Protein AF-A0A7X8LKD5-F1 (afdb_monomer_lite)

Foldseek 3Di:
DDDDDDADLLLLLLLLLLLCLACPVNLCVLLPHPDLLLVLLLLQVLSVHHSVSSVLSVLLCNCVHPDPDNRPVPDDRDPSSVVSCVVPVVDDNVRSSLVNLPSRAPPSVVVVVVPPDPDCSPPSSCRSSVVSVLSVCVVCVVVDPVLPQWDKDACCPVPPPDGIDTDGNDDDDDDDDD

pLDDT: mean 82.0, std 16.29, range [32.5, 98.0]

Structure (mmCIF, N/CA/C/O backbone):
data_AF-A0A7X8LKD5-F1
#
_entry.id   AF-A0A7X8LKD5-F1
#
loop_
_atom_site.group_PDB
_atom_site.id
_atom_site.type_symbol
_atom_site.label_atom_id
_atom_site.label_alt_id
_atom_site.label_comp_id
_atom_site.label_asym_id
_atom_site.label_entity_id
_atom_site.label_seq_id
_atom_site.pdbx_PDB_ins_code
_atom_site.Cartn_x
_atom_site.Cartn_y
_atom_site.Cartn_z
_atom_site.occupancy
_atom_site.B_iso_or_equiv
_atom_site.auth_seq_id
_atom_site.auth_comp_id
_atom_site.auth_asym_id
_atom_site.auth_atom_id
_atom_site.pdbx_PDB_model_num
ATOM 1 N N . MET A 1 1 ? 27.440 -5.641 3.343 1.00 37.03 1 MET A N 1
ATOM 2 C CA . MET A 1 1 ? 26.365 -5.524 2.336 1.00 37.03 1 MET A CA 1
ATOM 3 C C . MET A 1 1 ? 25.812 -4.116 2.441 1.00 37.03 1 MET A C 1
ATOM 5 O O . MET A 1 1 ? 25.525 -3.670 3.541 1.00 37.03 1 MET A O 1
ATOM 9 N N . SER A 1 2 ? 25.881 -3.377 1.339 1.00 35.78 2 SER A N 1
ATOM 10 C CA . SER A 1 2 ? 25.796 -1.918 1.251 1.00 35.78 2 SER A CA 1
ATOM 11 C C . SER A 1 2 ? 24.374 -1.378 1.434 1.00 35.78 2 SER A C 1
ATOM 13 O O . SER A 1 2 ? 23.469 -1.817 0.738 1.00 35.78 2 SER A O 1
ATOM 15 N N . GLY A 1 3 ? 24.251 -0.406 2.346 1.00 38.44 3 GLY A N 1
ATOM 16 C CA . GLY A 1 3 ? 23.190 0.593 2.536 1.00 38.44 3 GLY A CA 1
ATOM 17 C C . GLY A 1 3 ? 21.842 0.373 1.855 1.00 38.44 3 GLY A C 1
ATOM 18 O O . GLY A 1 3 ? 21.642 0.828 0.731 1.00 38.44 3 GLY A O 1
ATOM 19 N N . PHE A 1 4 ? 20.878 -0.180 2.594 1.00 47.88 4 PHE A N 1
ATOM 20 C CA . PHE A 1 4 ? 19.477 0.122 2.318 1.00 47.88 4 PHE A CA 1
ATOM 21 C C . PHE A 1 4 ? 19.269 1.616 2.572 1.00 47.88 4 PHE A C 1
ATOM 23 O O . PHE A 1 4 ? 19.492 2.113 3.673 1.00 47.88 4 PHE A O 1
ATOM 30 N N . THR A 1 5 ? 18.923 2.347 1.518 1.00 56.44 5 THR A N 1
ATOM 31 C CA . THR A 1 5 ? 18.458 3.729 1.626 1.00 56.44 5 THR A CA 1
ATOM 32 C C . THR A 1 5 ? 17.151 3.690 2.413 1.00 56.44 5 THR A C 1
ATOM 34 O O . THR A 1 5 ? 16.252 2.940 2.032 1.00 56.44 5 THR A O 1
ATOM 37 N N . GLU A 1 6 ? 17.041 4.419 3.525 1.00 81.50 6 GLU A N 1
ATOM 38 C CA . GLU A 1 6 ? 15.759 4.498 4.229 1.00 81.50 6 GLU A CA 1
ATOM 39 C C . GLU A 1 6 ? 14.720 5.138 3.304 1.00 81.50 6 GLU A C 1
ATOM 41 O O . GLU A 1 6 ? 14.901 6.261 2.833 1.00 81.50 6 GLU A O 1
ATOM 46 N N . PHE A 1 7 ? 13.641 4.406 3.021 1.00 89.31 7 PHE A N 1
ATOM 47 C CA . PHE A 1 7 ? 12.510 4.924 2.260 1.00 89.31 7 PHE A CA 1
ATOM 48 C C . PHE A 1 7 ? 11.734 5.906 3.140 1.00 89.31 7 PHE A C 1
ATOM 50 O O . PHE A 1 7 ? 11.337 5.568 4.257 1.00 89.31 7 PHE A O 1
ATOM 57 N N . SER A 1 8 ? 11.446 7.098 2.622 1.00 92.94 8 SER A N 1
ATOM 58 C CA . SER A 1 8 ? 10.443 7.984 3.221 1.00 92.94 8 SER A CA 1
ATOM 59 C C . SER A 1 8 ? 9.044 7.364 3.140 1.00 92.94 8 SER A C 1
ATOM 61 O O . SER A 1 8 ? 8.783 6.500 2.303 1.00 92.94 8 SER A O 1
ATOM 63 N N . ASP A 1 9 ? 8.096 7.832 3.956 1.00 91.25 9 ASP A N 1
ATOM 64 C CA . ASP A 1 9 ? 6.728 7.281 3.958 1.00 91.25 9 ASP A CA 1
ATOM 65 C C . ASP A 1 9 ? 6.031 7.417 2.595 1.00 91.25 9 ASP A C 1
ATOM 67 O O . ASP A 1 9 ? 5.294 6.528 2.159 1.00 91.25 9 ASP A O 1
ATOM 71 N N . LEU A 1 10 ? 6.342 8.489 1.859 1.00 94.06 10 LEU A N 1
ATOM 72 C CA . LEU A 1 10 ? 5.893 8.655 0.480 1.00 94.06 10 LEU A CA 1
ATOM 73 C C . LEU A 1 10 ? 6.464 7.563 -0.432 1.00 94.06 10 LEU A C 1
ATOM 75 O O . LEU A 1 10 ? 5.727 6.983 -1.228 1.00 94.06 10 LEU A O 1
ATOM 79 N N . GLU A 1 11 ? 7.762 7.285 -0.337 1.00 96.44 11 GLU A N 1
ATOM 80 C CA . GLU A 1 11 ? 8.422 6.274 -1.165 1.00 96.44 11 GLU A CA 1
ATOM 81 C C . GLU A 1 11 ? 7.943 4.864 -0.815 1.00 96.44 11 GLU A C 1
ATOM 83 O O . GLU A 1 11 ? 7.730 4.073 -1.731 1.00 96.44 11 GLU A O 1
ATOM 88 N N . LYS A 1 12 ? 7.668 4.568 0.465 1.00 96.44 12 LYS A N 1
ATOM 89 C CA . LYS A 1 12 ? 7.032 3.308 0.891 1.00 96.44 12 LYS A CA 1
ATOM 90 C C . LYS A 1 12 ? 5.661 3.128 0.238 1.00 96.44 12 LYS A C 1
ATOM 92 O O . LYS A 1 12 ? 5.371 2.067 -0.319 1.00 96.44 12 LYS A O 1
ATOM 97 N N . ALA A 1 13 ? 4.826 4.171 0.239 1.00 97.00 13 ALA A N 1
ATOM 98 C CA . ALA A 1 13 ? 3.508 4.133 -0.398 1.00 97.00 13 ALA A CA 1
ATOM 99 C C . ALA A 1 13 ? 3.601 3.938 -1.922 1.00 97.00 13 ALA A C 1
ATOM 101 O O . ALA A 1 13 ? 2.830 3.171 -2.503 1.00 97.00 13 ALA A O 1
ATOM 102 N N . VAL A 1 14 ? 4.564 4.597 -2.574 1.00 98.00 14 VAL A N 1
ATOM 103 C CA . VAL A 1 14 ? 4.825 4.431 -4.011 1.00 98.00 14 VAL A CA 1
ATOM 104 C C . VAL A 1 14 ? 5.304 3.012 -4.313 1.00 98.00 14 VAL A C 1
ATOM 106 O O . VAL A 1 14 ? 4.740 2.370 -5.196 1.00 98.00 14 VAL A O 1
ATOM 109 N N . ALA A 1 15 ? 6.290 2.503 -3.570 1.00 98.00 15 ALA A N 1
ATOM 110 C CA . ALA A 1 15 ? 6.830 1.154 -3.729 1.00 98.00 15 ALA A CA 1
ATOM 111 C C . ALA A 1 15 ? 5.744 0.088 -3.531 1.00 98.00 15 ALA A C 1
ATOM 113 O O . ALA A 1 15 ? 5.643 -0.847 -4.319 1.00 98.00 15 ALA A O 1
ATOM 114 N N . THR A 1 16 ? 4.855 0.284 -2.557 1.00 97.75 16 THR A N 1
ATOM 115 C CA . THR A 1 16 ? 3.684 -0.579 -2.343 1.00 97.75 16 THR A CA 1
ATOM 116 C C . THR A 1 16 ? 2.734 -0.561 -3.548 1.00 97.75 16 THR A C 1
ATOM 118 O O . THR A 1 16 ? 2.223 -1.601 -3.962 1.00 97.75 16 THR A O 1
ATOM 121 N N . GLY A 1 17 ? 2.531 0.603 -4.175 1.00 97.44 17 GLY A N 1
ATOM 122 C CA . GLY A 1 17 ? 1.782 0.710 -5.430 1.00 97.44 17 GLY A CA 1
ATOM 123 C C . GLY A 1 17 ? 2.447 -0.026 -6.599 1.00 97.44 17 GLY A C 1
ATOM 124 O O . GLY A 1 17 ? 1.753 -0.707 -7.355 1.00 97.44 17 GLY A O 1
ATOM 125 N N . VAL A 1 18 ? 3.779 0.064 -6.724 1.00 97.88 18 VAL A N 1
ATOM 126 C CA . VAL A 1 18 ? 4.554 -0.702 -7.720 1.00 97.88 18 VAL A CA 1
ATOM 127 C C . VAL A 1 18 ? 4.372 -2.202 -7.487 1.00 97.88 18 VAL A C 1
ATOM 129 O O . VAL A 1 18 ? 4.038 -2.916 -8.427 1.00 97.88 18 VAL A O 1
ATOM 132 N N . TYR A 1 19 ? 4.521 -2.669 -6.245 1.00 97.88 19 TYR A N 1
ATOM 133 C CA . TYR A 1 19 ? 4.379 -4.076 -5.865 1.00 97.88 19 TYR A CA 1
ATOM 134 C C . TYR A 1 19 ? 3.020 -4.653 -6.286 1.00 97.88 19 TYR A C 1
ATOM 136 O O . TYR A 1 19 ? 2.956 -5.651 -7.006 1.00 97.88 19 TYR A O 1
ATOM 144 N N . LEU A 1 20 ? 1.925 -3.977 -5.915 1.00 96.75 20 LEU A N 1
ATOM 145 C CA . LEU A 1 20 ? 0.567 -4.411 -6.262 1.00 96.75 20 LEU A CA 1
ATOM 146 C C . LEU A 1 20 ? 0.281 -4.356 -7.766 1.00 96.75 20 LEU A C 1
ATOM 148 O O . LEU A 1 20 ? -0.585 -5.082 -8.250 1.00 96.75 20 LEU A O 1
ATOM 152 N N . SER A 1 21 ? 0.963 -3.485 -8.507 1.00 96.62 21 SER A N 1
ATOM 153 C CA . SER A 1 21 ? 0.805 -3.402 -9.957 1.00 96.62 21 SER A CA 1
ATOM 154 C C . SER A 1 21 ? 1.582 -4.507 -10.677 1.00 96.62 21 SER A C 1
ATOM 156 O O . SER A 1 21 ? 1.036 -5.165 -11.567 1.00 96.62 21 SER A O 1
ATOM 158 N N . LYS A 1 22 ? 2.824 -4.750 -10.239 1.00 96.56 22 LYS A N 1
ATOM 159 C CA . LYS A 1 22 ? 3.762 -5.720 -10.815 1.00 96.56 22 LYS A CA 1
ATOM 160 C C . LYS A 1 22 ? 3.345 -7.166 -10.572 1.00 96.56 22 LYS A C 1
ATOM 162 O O . LYS A 1 22 ? 3.407 -7.970 -11.497 1.00 96.56 22 LYS A O 1
ATOM 167 N N . PHE A 1 23 ? 2.930 -7.492 -9.348 1.00 95.69 23 PHE A N 1
ATOM 168 C CA . PHE A 1 23 ? 2.610 -8.869 -8.951 1.00 95.69 23 PHE A CA 1
ATOM 169 C C . PHE A 1 23 ? 1.112 -9.154 -8.873 1.00 95.69 23 PHE A C 1
ATOM 171 O O . PHE A 1 23 ? 0.713 -10.312 -8.780 1.00 95.69 23 PHE A O 1
ATOM 178 N N . ASP A 1 24 ? 0.276 -8.119 -8.954 1.00 94.62 24 ASP A N 1
ATOM 179 C CA . ASP A 1 24 ? -1.173 -8.242 -9.086 1.00 94.62 24 ASP A CA 1
ATOM 180 C C . ASP A 1 24 ? -1.780 -9.239 -8.077 1.00 94.62 24 ASP A C 1
ATOM 182 O O . ASP A 1 24 ? -1.633 -9.062 -6.867 1.00 94.62 24 ASP A O 1
ATOM 186 N N . LYS A 1 25 ? -2.459 -10.289 -8.558 1.00 93.31 25 LYS A N 1
ATOM 187 C CA . LYS A 1 25 ? -3.057 -11.331 -7.713 1.00 93.31 25 LYS A CA 1
ATOM 188 C C . LYS A 1 25 ? -2.031 -12.101 -6.887 1.00 93.31 25 LYS A C 1
ATOM 190 O O . LYS A 1 25 ? -2.303 -12.368 -5.729 1.00 93.31 25 LYS A O 1
ATOM 195 N N . GLN A 1 26 ? -0.848 -12.382 -7.433 1.00 94.31 26 GLN A N 1
ATOM 196 C CA . GLN A 1 26 ? 0.195 -13.098 -6.695 1.00 94.31 26 GLN A CA 1
ATOM 197 C C . GLN A 1 26 ? 0.603 -12.323 -5.434 1.00 94.31 26 GLN A C 1
ATOM 199 O O . GLN A 1 26 ? 0.732 -12.904 -4.363 1.00 94.31 26 GLN A O 1
ATOM 204 N N . GLY A 1 27 ? 0.745 -10.998 -5.549 1.00 92.50 27 GLY A N 1
ATOM 205 C CA . GLY A 1 27 ? 1.035 -10.140 -4.400 1.00 92.50 27 GLY A CA 1
ATOM 206 C C . GLY A 1 27 ? -0.138 -10.003 -3.425 1.00 92.50 27 GLY A C 1
ATOM 207 O O . GLY A 1 27 ? 0.084 -9.828 -2.234 1.00 92.50 27 GLY A O 1
ATOM 208 N N . LEU A 1 28 ? -1.389 -10.089 -3.889 1.00 90.62 28 LEU A N 1
ATOM 209 C CA . LEU A 1 28 ? -2.544 -10.140 -2.982 1.00 90.62 28 LEU A CA 1
ATOM 210 C C . LEU A 1 28 ? -2.558 -11.421 -2.153 1.00 90.62 28 LEU A C 1
ATOM 212 O O . LEU A 1 28 ? -2.737 -11.357 -0.936 1.00 90.62 28 LEU A O 1
ATOM 216 N N . ASP A 1 29 ? -2.391 -12.552 -2.833 1.00 88.88 29 ASP A N 1
ATOM 217 C CA . ASP A 1 29 ? -2.499 -13.881 -2.243 1.00 88.88 29 ASP A CA 1
ATOM 218 C C . ASP A 1 29 ? -1.400 -14.089 -1.190 1.00 88.88 29 ASP A C 1
ATOM 220 O O . ASP A 1 29 ? -1.676 -14.583 -0.100 1.00 88.88 29 ASP A O 1
ATOM 224 N N . GLU A 1 30 ? -0.187 -13.602 -1.464 1.00 87.88 30 GLU A N 1
ATOM 225 C CA . GLU A 1 30 ? 0.959 -13.638 -0.545 1.00 87.88 30 GLU A CA 1
ATOM 226 C C . GLU A 1 30 ? 0.714 -12.896 0.779 1.00 87.88 30 GLU A C 1
ATOM 228 O O . GLU A 1 30 ? 1.184 -13.322 1.833 1.00 87.88 30 GLU A O 1
ATOM 233 N N . PHE A 1 31 ? -0.050 -11.803 0.748 1.00 84.25 31 PHE A N 1
ATOM 234 C CA . PHE A 1 31 ? -0.444 -11.056 1.948 1.00 84.25 31 PHE A CA 1
ATOM 235 C C . PHE A 1 31 ? -1.778 -11.542 2.549 1.00 84.25 31 PHE A C 1
ATOM 237 O O . PHE A 1 31 ? -2.265 -10.974 3.528 1.00 84.25 31 PHE A O 1
ATOM 244 N N . GLY A 1 32 ? -2.402 -12.571 1.966 1.00 85.19 32 GLY A N 1
ATOM 245 C CA . GLY A 1 32 ? -3.681 -13.115 2.423 1.00 85.19 32 GLY A CA 1
ATOM 246 C C . GLY A 1 32 ? -4.882 -12.190 2.193 1.00 85.19 32 GLY A C 1
ATOM 247 O O . GLY A 1 32 ? -5.895 -12.308 2.886 1.00 85.19 32 GLY A O 1
ATOM 248 N N . PHE A 1 33 ? -4.797 -11.254 1.244 1.00 87.56 33 PHE A N 1
ATOM 249 C CA . PHE A 1 33 ? -5.884 -10.317 0.966 1.00 87.56 33 PHE A CA 1
ATOM 250 C C . PHE A 1 33 ? -6.955 -10.938 0.067 1.00 87.56 33 PHE A C 1
ATOM 252 O O . PHE A 1 33 ? -6.678 -11.436 -1.018 1.00 87.56 33 PHE A O 1
ATOM 259 N N . THR A 1 34 ? -8.223 -10.799 0.455 1.00 85.56 34 THR A N 1
ATOM 260 C CA . THR A 1 34 ? -9.368 -11.301 -0.333 1.00 85.56 34 THR A CA 1
ATOM 261 C C . THR A 1 34 ? -9.672 -10.459 -1.576 1.00 85.56 34 THR A C 1
ATOM 263 O O . THR A 1 34 ? -10.454 -10.858 -2.440 1.00 85.56 34 THR A O 1
ATOM 266 N N . GLY A 1 35 ? -9.069 -9.274 -1.680 1.00 90.50 35 GLY A N 1
ATOM 267 C CA . GLY A 1 35 ? -9.190 -8.409 -2.840 1.00 90.50 35 GLY A CA 1
ATOM 268 C C . GLY A 1 35 ? -8.506 -7.062 -2.650 1.00 90.50 35 GLY A C 1
ATOM 269 O O . GLY A 1 35 ? -8.136 -6.659 -1.549 1.00 90.50 35 GLY A O 1
ATOM 270 N N . PHE A 1 36 ? -8.383 -6.314 -3.744 1.00 93.12 36 PHE A N 1
ATOM 271 C CA . PHE A 1 36 ? -7.627 -5.061 -3.748 1.00 93.12 36 PHE A CA 1
ATOM 272 C C . PHE A 1 36 ? -8.205 -3.961 -2.860 1.00 93.12 36 PHE A C 1
ATOM 274 O O . PHE A 1 36 ? -7.438 -3.184 -2.312 1.00 93.12 36 PHE A O 1
ATOM 281 N N . GLY A 1 37 ? -9.528 -3.894 -2.682 1.00 91.75 37 GLY A N 1
ATOM 282 C CA . GLY A 1 37 ? -10.124 -2.937 -1.742 1.00 91.75 37 GLY A CA 1
ATOM 283 C C . GLY A 1 37 ? -9.643 -3.170 -0.306 1.00 91.75 37 GLY A C 1
ATOM 284 O O . GLY A 1 37 ? -9.261 -2.225 0.378 1.00 91.75 37 GLY A O 1
ATOM 285 N N . ASN A 1 38 ? -9.585 -4.439 0.111 1.00 89.44 38 ASN A N 1
ATOM 286 C CA . ASN A 1 38 ? -9.049 -4.832 1.410 1.00 89.44 38 ASN A CA 1
ATOM 287 C C . ASN A 1 38 ? -7.542 -4.535 1.507 1.00 89.44 38 ASN A C 1
ATOM 289 O O . ASN A 1 38 ? -7.123 -3.906 2.474 1.00 89.44 38 ASN A O 1
ATOM 293 N N . ALA A 1 39 ? -6.769 -4.863 0.467 1.00 92.38 39 ALA A N 1
ATOM 294 C CA . ALA A 1 39 ? -5.338 -4.563 0.415 1.00 92.38 39 ALA A CA 1
ATOM 295 C C . ALA A 1 39 ? -5.035 -3.059 0.527 1.00 92.38 39 ALA A C 1
ATOM 297 O O . ALA A 1 39 ? -4.163 -2.662 1.291 1.00 92.38 39 ALA A O 1
ATOM 298 N N . TYR A 1 40 ? -5.766 -2.199 -0.194 1.00 94.69 40 TYR A N 1
ATOM 299 C CA . TYR A 1 40 ? -5.555 -0.748 -0.130 1.00 94.69 40 TYR A CA 1
ATOM 300 C C . TYR A 1 40 ? -5.843 -0.183 1.252 1.00 94.69 40 TYR A C 1
ATOM 302 O O . TYR A 1 40 ? -5.116 0.698 1.703 1.00 94.69 40 TYR A O 1
ATOM 310 N N . ASN A 1 41 ? -6.900 -0.672 1.905 1.00 89.00 41 ASN A N 1
ATOM 311 C CA . ASN A 1 41 ? -7.227 -0.256 3.260 1.00 89.00 41 ASN A CA 1
ATOM 312 C C . ASN A 1 41 ? -6.098 -0.647 4.206 1.00 89.00 41 ASN A C 1
ATOM 314 O O . ASN A 1 41 ? -5.509 0.228 4.829 1.00 89.00 41 ASN A O 1
ATOM 318 N N . VAL A 1 42 ? -5.755 -1.936 4.245 1.00 87.19 42 VAL A N 1
ATOM 319 C CA . VAL A 1 42 ? -4.741 -2.459 5.164 1.00 87.19 42 VAL A CA 1
ATOM 320 C C . VAL A 1 42 ? -3.397 -1.766 4.959 1.00 87.19 42 VAL A C 1
ATOM 322 O O . VAL A 1 42 ? -2.889 -1.133 5.876 1.00 87.19 42 VAL A O 1
ATOM 325 N N . LEU A 1 43 ? -2.866 -1.798 3.737 1.00 90.88 43 LEU A N 1
ATOM 326 C CA . LEU A 1 43 ? -1.551 -1.236 3.434 1.00 90.88 43 LEU A CA 1
ATOM 327 C C . LEU A 1 43 ? -1.522 0.290 3.579 1.00 90.88 43 LEU A C 1
ATOM 329 O O . LEU A 1 43 ? -0.506 0.848 3.979 1.00 90.88 43 LEU A O 1
ATOM 333 N N . GLY A 1 44 ? -2.622 0.978 3.260 1.00 91.12 44 GLY A N 1
ATOM 334 C CA . GLY A 1 44 ? -2.727 2.424 3.439 1.00 91.12 44 GLY A CA 1
ATOM 335 C C . GLY A 1 44 ? -2.612 2.818 4.909 1.00 91.12 44 GLY A C 1
ATOM 336 O O . GLY A 1 44 ? -1.733 3.605 5.258 1.00 91.12 44 GLY A O 1
ATOM 337 N N . TYR A 1 45 ? -3.452 2.226 5.763 1.00 89.19 45 TYR A N 1
ATOM 338 C CA . TYR A 1 45 ? -3.449 2.513 7.198 1.00 89.19 45 TYR A CA 1
ATOM 339 C C . TYR A 1 45 ? -2.122 2.125 7.856 1.00 89.19 45 TYR A C 1
ATOM 341 O O . TYR A 1 45 ? -1.523 2.966 8.519 1.00 89.19 45 TYR A O 1
ATOM 349 N N . SER A 1 46 ? -1.566 0.947 7.541 1.00 86.25 46 SER A N 1
ATOM 350 C CA . SER A 1 46 ? -0.250 0.530 8.051 1.00 86.25 46 SER A CA 1
ATOM 351 C C . SER A 1 46 ? 0.881 1.513 7.726 1.00 86.25 46 SER A C 1
ATOM 353 O O . SER A 1 46 ? 1.822 1.644 8.504 1.00 86.25 46 SER A O 1
ATOM 355 N N . LEU A 1 47 ? 0.800 2.210 6.588 1.00 89.19 47 LEU A N 1
ATOM 356 C CA . LEU A 1 47 ? 1.782 3.216 6.166 1.00 89.19 47 LEU A CA 1
ATOM 357 C C . LEU A 1 47 ? 1.425 4.645 6.605 1.00 89.19 47 LEU A C 1
ATOM 359 O O . LEU A 1 47 ? 2.144 5.581 6.258 1.00 89.19 47 LEU A O 1
ATOM 363 N N . GLY A 1 48 ? 0.308 4.847 7.308 1.00 87.69 48 GLY A N 1
ATOM 364 C CA . GLY A 1 48 ? -0.176 6.173 7.694 1.00 87.69 48 GLY A CA 1
ATOM 365 C C . GLY A 1 48 ? -0.642 7.036 6.513 1.00 87.69 48 GLY A C 1
ATOM 366 O O . GLY A 1 48 ? -0.623 8.265 6.597 1.00 87.69 48 GLY A O 1
ATOM 367 N N . VAL A 1 49 ? -1.053 6.425 5.396 1.00 91.88 49 VAL A N 1
ATOM 368 C CA . VAL A 1 49 ? -1.546 7.128 4.200 1.00 91.88 49 VAL A CA 1
ATOM 369 C C . VAL A 1 49 ? -2.983 6.736 3.867 1.00 91.88 49 VAL A C 1
ATOM 371 O O . VAL A 1 49 ? -3.478 5.671 4.221 1.00 91.88 49 VAL A O 1
ATOM 374 N N . LEU A 1 50 ? -3.684 7.589 3.120 1.00 94.38 50 LEU A N 1
ATOM 375 C CA . LEU A 1 50 ? -5.032 7.249 2.666 1.00 94.38 50 LEU A CA 1
ATOM 376 C C . LEU A 1 50 ? -5.002 6.001 1.759 1.00 94.38 50 LEU A C 1
ATOM 378 O O . LEU A 1 50 ? -4.195 5.965 0.826 1.00 94.38 50 LEU A O 1
ATOM 382 N N . PRO A 1 51 ? -5.938 5.042 1.911 1.00 94.31 51 PRO A N 1
ATOM 383 C CA . PRO A 1 51 ? -6.055 3.878 1.020 1.00 94.31 51 PRO A CA 1
ATOM 384 C C . PRO A 1 51 ? -6.120 4.259 -0.463 1.00 94.31 51 PRO A C 1
ATOM 386 O O . PRO A 1 51 ? -5.540 3.614 -1.340 1.00 94.31 51 PRO A O 1
ATOM 389 N N . LYS A 1 52 ? -6.776 5.392 -0.745 1.00 97.00 52 LYS A N 1
ATOM 390 C CA . LYS A 1 52 ? -6.879 5.956 -2.090 1.00 97.00 52 LYS A CA 1
ATOM 391 C C . LYS A 1 52 ? -5.514 6.301 -2.694 1.00 97.00 52 LYS A C 1
ATOM 393 O O . LYS A 1 52 ? -5.358 6.205 -3.907 1.00 97.00 52 LYS A O 1
ATOM 398 N N . SER A 1 53 ? -4.523 6.665 -1.882 1.00 96.56 53 SER A N 1
ATOM 399 C CA . SER A 1 53 ? -3.157 6.922 -2.344 1.00 96.56 53 SER A CA 1
ATOM 400 C C . SER A 1 53 ? -2.503 5.653 -2.884 1.00 96.56 53 SER A C 1
ATOM 402 O O . SER A 1 53 ? -1.962 5.692 -3.985 1.00 96.56 53 SER A O 1
ATOM 404 N N . ILE A 1 54 ? -2.622 4.522 -2.177 1.00 97.62 54 ILE A N 1
ATOM 405 C CA . ILE A 1 54 ? -2.088 3.226 -2.633 1.00 97.62 54 ILE A CA 1
ATOM 406 C C . ILE A 1 54 ? -2.753 2.803 -3.943 1.00 97.62 54 ILE A C 1
ATOM 408 O O . ILE A 1 54 ? -2.066 2.451 -4.903 1.00 97.62 54 ILE A O 1
ATOM 412 N N . GLN A 1 55 ? -4.083 2.929 -4.024 1.00 97.25 55 GLN A N 1
ATOM 413 C CA . GLN A 1 55 ? -4.816 2.678 -5.265 1.00 97.25 55 GLN A CA 1
ATOM 414 C C . GLN A 1 55 ? -4.300 3.557 -6.413 1.00 97.25 55 GLN A C 1
ATOM 416 O O . GLN A 1 55 ? -4.047 3.055 -7.504 1.00 97.25 55 GLN A O 1
ATOM 421 N N . ASN A 1 56 ? -4.139 4.860 -6.177 1.00 96.62 56 ASN A N 1
ATOM 422 C CA . ASN A 1 56 ? -3.684 5.799 -7.200 1.00 96.62 56 ASN A CA 1
ATOM 423 C C . ASN A 1 56 ? -2.251 5.500 -7.664 1.00 96.62 56 ASN A C 1
ATOM 425 O O . ASN A 1 56 ? -1.951 5.687 -8.839 1.00 96.62 56 ASN A O 1
ATOM 429 N N . TYR A 1 57 ? -1.365 5.053 -6.767 1.00 97.12 57 TYR A N 1
ATOM 430 C CA . TYR A 1 57 ? -0.019 4.636 -7.158 1.00 97.12 57 TYR A CA 1
ATOM 431 C C . TYR A 1 57 ? -0.051 3.376 -8.001 1.00 97.12 57 TYR A C 1
ATOM 433 O O . TYR A 1 57 ? 0.577 3.351 -9.052 1.00 97.12 57 TYR A O 1
ATOM 441 N N . ARG A 1 58 ? -0.842 2.374 -7.619 1.00 95.94 58 ARG A N 1
ATOM 442 C CA . ARG A 1 58 ? -1.039 1.207 -8.476 1.00 95.94 58 ARG A CA 1
ATOM 443 C C . ARG A 1 58 ? -1.563 1.603 -9.863 1.00 95.94 58 ARG A C 1
ATOM 445 O O . ARG A 1 58 ? -0.988 1.184 -10.858 1.00 95.94 58 ARG A O 1
ATOM 452 N N . ASP A 1 59 ? -2.592 2.450 -9.938 1.00 95.06 59 ASP A N 1
ATOM 453 C CA . ASP A 1 59 ? -3.155 2.914 -11.217 1.00 95.06 59 ASP A CA 1
ATOM 454 C C . ASP A 1 59 ? -2.124 3.678 -12.076 1.00 95.06 59 ASP A C 1
ATOM 456 O O . ASP A 1 59 ? -2.192 3.632 -13.305 1.00 95.06 59 ASP A O 1
ATOM 460 N N . GLU A 1 60 ? -1.162 4.372 -11.458 1.00 95.00 60 GLU A N 1
ATOM 461 C CA . GLU A 1 60 ? -0.044 5.026 -12.154 1.00 95.00 60 GLU A CA 1
ATOM 462 C C . GLU A 1 60 ? 0.925 4.000 -12.782 1.00 95.00 60 GLU A C 1
ATOM 464 O O . GLU A 1 60 ? 1.468 4.268 -13.855 1.00 95.00 60 GLU A O 1
ATOM 469 N N . PHE A 1 61 ? 1.113 2.827 -12.167 1.00 95.81 61 PHE A N 1
ATOM 470 C CA . PHE A 1 61 ? 2.047 1.790 -12.630 1.00 95.81 61 PHE A CA 1
ATOM 471 C C . PHE A 1 61 ? 1.402 0.652 -13.434 1.00 95.81 61 PHE A C 1
ATOM 473 O O . PHE A 1 61 ? 2.110 -0.025 -14.172 1.00 95.81 61 PHE A O 1
ATOM 480 N N . ASP A 1 62 ? 0.079 0.475 -13.380 1.00 94.81 62 ASP A N 1
ATOM 481 C CA . ASP A 1 62 ? -0.646 -0.543 -14.163 1.00 94.81 62 ASP A CA 1
ATOM 482 C C . ASP A 1 62 ? -0.320 -0.512 -15.676 1.00 94.81 62 ASP A C 1
ATOM 484 O O . ASP A 1 62 ? -0.226 -1.584 -16.270 1.00 94.81 62 ASP A O 1
ATOM 488 N N . PRO A 1 63 ? -0.085 0.651 -16.329 1.00 93.19 63 PRO A N 1
ATOM 489 C CA . PRO A 1 63 ? 0.374 0.688 -17.721 1.00 93.19 63 PRO A CA 1
ATOM 490 C C . PRO A 1 63 ? 1.814 0.198 -17.955 1.00 93.19 63 PRO A C 1
ATOM 492 O O . PRO A 1 63 ? 2.177 -0.053 -19.102 1.00 93.19 63 PRO A O 1
ATOM 495 N N . VAL A 1 64 ? 2.650 0.146 -16.913 1.00 92.38 64 VAL A N 1
ATOM 496 C CA . VAL A 1 64 ? 4.079 -0.208 -16.991 1.00 92.38 64 VAL A CA 1
ATOM 497 C C . VAL A 1 64 ? 4.271 -1.724 -17.0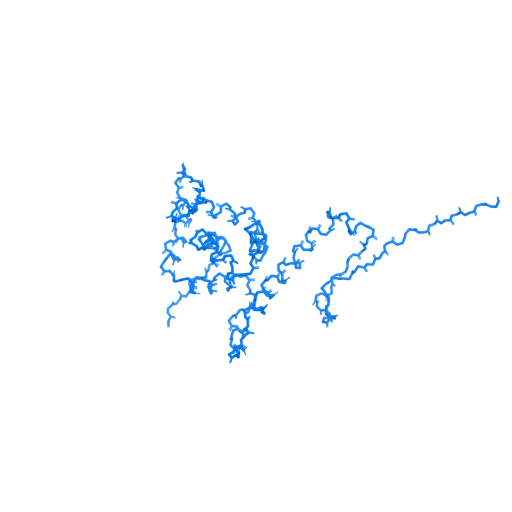38 1.00 92.38 64 VAL A C 1
ATOM 499 O O . VAL A 1 64 ? 5.157 -2.212 -17.735 1.00 92.38 64 VAL A O 1
ATOM 502 N N . PHE A 1 65 ? 3.430 -2.469 -16.323 1.00 91.25 65 PHE A N 1
ATOM 503 C CA . PHE A 1 65 ? 3.501 -3.926 -16.226 1.00 91.25 65 PHE A CA 1
ATOM 504 C C . PHE A 1 65 ? 2.462 -4.603 -17.135 1.00 91.25 65 PHE A C 1
ATOM 506 O O . PHE A 1 65 ? 1.469 -3.978 -17.517 1.00 91.25 65 PHE A O 1
ATOM 513 N N . PRO A 1 66 ? 2.640 -5.889 -17.496 1.00 84.69 66 PRO A N 1
ATOM 514 C CA . PRO A 1 66 ? 1.671 -6.631 -18.303 1.00 84.69 66 PRO A CA 1
ATOM 515 C C . PRO A 1 66 ? 0.426 -7.024 -17.479 1.00 84.69 66 PRO A C 1
ATOM 517 O O . PRO A 1 66 ? 0.122 -8.202 -17.307 1.00 84.69 66 PRO A O 1
ATOM 520 N N . ASN A 1 67 ? -0.308 -6.038 -16.959 1.00 78.81 67 ASN A N 1
ATOM 521 C CA . ASN A 1 67 ? -1.506 -6.242 -16.151 1.00 78.81 67 ASN A CA 1
ATOM 522 C C . ASN A 1 67 ? -2.780 -6.191 -17.037 1.00 78.81 67 ASN A C 1
ATOM 524 O O . ASN A 1 67 ? -2.862 -5.402 -17.992 1.00 78.81 67 ASN A O 1
ATOM 528 N N . PRO A 1 68 ? -3.811 -7.016 -16.753 1.00 81.00 68 PRO A N 1
ATOM 529 C CA . PRO A 1 68 ? -5.143 -6.845 -17.336 1.00 81.00 68 PRO A CA 1
ATOM 530 C C . PRO A 1 68 ? -5.712 -5.439 -17.116 1.00 81.00 68 PRO A C 1
ATOM 532 O O . PRO A 1 68 ? -6.358 -4.872 -18.007 1.00 81.00 68 PRO A O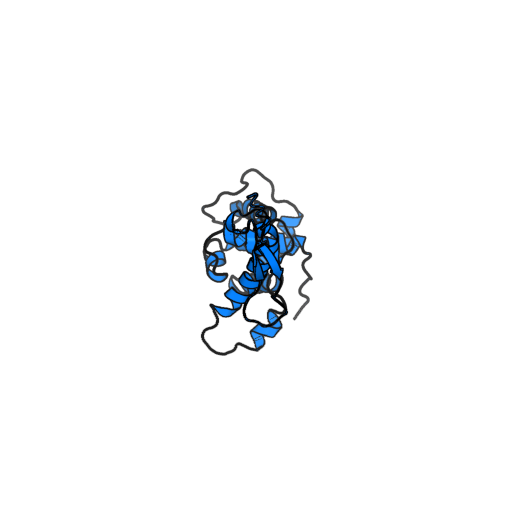 1
ATOM 535 N N . ARG A 1 69 ? -5.453 -4.861 -15.937 1.00 85.56 69 ARG A N 1
ATOM 536 C CA . ARG A 1 69 ? -5.807 -3.480 -15.624 1.00 85.56 69 ARG A CA 1
ATOM 537 C C . ARG A 1 69 ? -4.939 -2.524 -16.414 1.00 85.56 69 ARG A C 1
ATOM 539 O O . ARG A 1 69 ? -3.753 -2.730 -16.622 1.00 85.56 69 ARG A O 1
ATOM 546 N N . LYS A 1 70 ? -5.570 -1.444 -16.854 1.00 84.88 70 LYS A N 1
ATOM 547 C CA .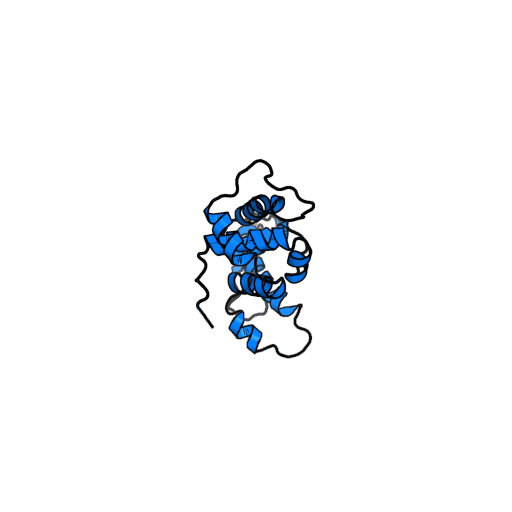 LYS A 1 70 ? -4.939 -0.473 -17.742 1.00 84.88 70 LYS A CA 1
ATOM 548 C C . LYS A 1 70 ? -4.464 0.785 -17.032 1.00 84.88 70 LYS A C 1
ATOM 550 O O . LYS A 1 70 ? -3.697 1.517 -17.641 1.00 84.88 70 LYS A O 1
ATOM 555 N N . GLY A 1 71 ? -4.917 1.041 -15.803 1.00 89.06 71 GLY A N 1
ATOM 556 C CA . GLY A 1 71 ? -4.549 2.232 -15.037 1.00 89.06 71 GLY A CA 1
ATOM 557 C C . GLY A 1 71 ? -4.663 3.540 -15.828 1.00 89.06 71 GLY A C 1
ATOM 558 O O . GLY A 1 71 ? -5.522 3.707 -16.703 1.00 89.06 71 GLY A O 1
ATOM 559 N N . TRP A 1 72 ? -3.766 4.478 -15.539 1.00 88.69 72 TRP A N 1
ATOM 560 C CA . TRP A 1 72 ? -3.682 5.775 -16.209 1.00 88.69 72 TRP A CA 1
ATOM 561 C C . TRP A 1 72 ? -2.813 5.731 -17.474 1.00 88.69 72 TRP A C 1
ATOM 563 O O . TRP A 1 72 ? -1.659 6.141 -17.476 1.00 88.69 72 TRP A O 1
ATOM 573 N N . ARG A 1 73 ? -3.403 5.301 -18.597 1.00 82.94 73 ARG A N 1
ATOM 574 C CA . ARG A 1 73 ? -2.701 5.146 -19.892 1.00 82.94 73 ARG A CA 1
ATOM 575 C C . ARG A 1 73 ? -2.224 6.437 -20.570 1.00 82.94 73 ARG A C 1
ATOM 577 O O . ARG A 1 73 ? -1.304 6.387 -21.373 1.00 82.94 73 ARG A O 1
ATOM 584 N N . ASN A 1 74 ? -2.847 7.578 -20.272 1.00 84.00 74 ASN A N 1
ATOM 585 C CA . ASN A 1 74 ? -2.598 8.847 -20.977 1.00 84.00 74 ASN A CA 1
ATOM 586 C C . ASN A 1 74 ? -1.799 9.851 -20.136 1.00 84.00 74 ASN A C 1
ATOM 588 O O . ASN A 1 74 ? -1.860 11.058 -20.371 1.00 84.00 74 ASN A O 1
ATOM 592 N N . ARG A 1 75 ? -1.083 9.371 -19.119 1.00 83.19 75 ARG A N 1
ATOM 593 C CA . ARG A 1 75 ? -0.312 10.214 -18.210 1.00 83.19 75 ARG A CA 1
ATOM 594 C C . ARG A 1 75 ? 1.154 9.810 -18.255 1.00 83.19 75 ARG A C 1
ATOM 596 O O . ARG A 1 75 ? 1.484 8.635 -18.169 1.00 83.19 75 ARG A O 1
ATOM 603 N N . LYS A 1 76 ? 2.043 10.800 -18.340 1.00 87.94 76 LYS A N 1
ATOM 604 C CA . LYS A 1 76 ? 3.475 10.568 -18.142 1.00 87.94 76 LYS A CA 1
ATOM 605 C C . LYS A 1 76 ? 3.734 10.226 -16.675 1.00 87.94 76 LYS A C 1
ATOM 607 O O . LYS A 1 76 ? 3.310 10.981 -15.798 1.00 87.94 76 LYS A O 1
ATOM 612 N N . LEU A 1 77 ? 4.476 9.144 -16.442 1.00 89.94 77 LEU A N 1
ATOM 613 C CA . LEU A 1 77 ? 4.902 8.735 -15.108 1.00 89.94 77 LEU A CA 1
ATOM 614 C C . LEU A 1 77 ? 5.621 9.890 -14.401 1.00 89.94 77 LEU A C 1
ATOM 616 O O . LEU A 1 77 ? 6.550 10.493 -14.953 1.00 89.94 77 LEU A O 1
ATOM 620 N N . ARG A 1 78 ? 5.189 10.210 -13.181 1.00 93.25 78 ARG A N 1
ATOM 621 C CA . ARG A 1 78 ? 5.815 11.271 -12.378 1.00 93.25 78 ARG A CA 1
ATOM 622 C C . ARG A 1 78 ? 7.277 10.950 -12.083 1.00 93.25 78 ARG A C 1
ATOM 624 O O . ARG A 1 78 ? 7.629 9.808 -11.802 1.00 93.25 78 ARG A O 1
ATOM 631 N N . THR A 1 79 ? 8.122 11.979 -12.052 1.00 93.62 79 THR A N 1
ATOM 632 C CA . THR A 1 79 ? 9.572 11.820 -11.864 1.00 93.62 79 THR A CA 1
ATOM 633 C C . THR A 1 79 ? 9.937 11.080 -10.575 1.00 93.62 79 THR A C 1
ATOM 635 O O . THR A 1 79 ? 10.809 10.221 -10.606 1.00 93.62 79 THR A O 1
ATOM 638 N N . TYR A 1 80 ? 9.271 11.370 -9.451 1.00 93.75 80 TYR A N 1
ATOM 639 C CA . TYR A 1 80 ? 9.543 10.671 -8.188 1.00 93.75 80 TYR A CA 1
ATOM 640 C C . TYR A 1 80 ? 9.048 9.216 -8.212 1.00 93.75 80 TYR A C 1
ATOM 642 O O . TYR A 1 80 ? 9.765 8.331 -7.761 1.00 93.75 80 TYR A O 1
ATOM 650 N N . CYS A 1 81 ? 7.883 8.951 -8.818 1.00 95.00 81 CYS A N 1
ATOM 651 C CA . CYS A 1 81 ? 7.377 7.591 -9.018 1.00 95.00 81 CYS A CA 1
ATOM 652 C C . CYS A 1 81 ? 8.350 6.753 -9.848 1.00 95.00 81 CYS A C 1
ATOM 654 O O . CYS A 1 81 ? 8.606 5.601 -9.516 1.00 95.00 81 CYS A O 1
ATOM 656 N N . LYS A 1 82 ? 8.927 7.353 -10.895 1.00 95.44 82 LYS A N 1
ATOM 657 C CA . LYS A 1 82 ? 9.935 6.696 -11.723 1.00 95.44 82 LYS A CA 1
ATOM 658 C C . LYS A 1 82 ? 11.192 6.337 -10.926 1.00 95.44 82 LYS A C 1
ATOM 660 O O . LYS A 1 82 ? 11.663 5.220 -11.050 1.00 95.44 82 LYS A O 1
ATOM 665 N N . LYS A 1 83 ? 11.698 7.239 -10.077 1.00 95.25 83 LYS A N 1
ATOM 666 C CA . LYS A 1 83 ? 12.868 6.943 -9.228 1.00 95.25 83 LYS A CA 1
ATOM 667 C C . LYS A 1 83 ? 12.628 5.733 -8.328 1.00 95.25 83 LYS A C 1
ATOM 669 O O . LYS A 1 83 ? 13.485 4.867 -8.246 1.00 95.25 83 LYS A O 1
ATOM 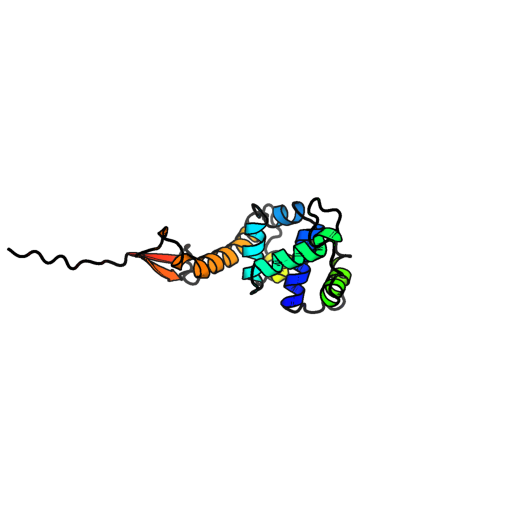674 N N . VAL A 1 84 ? 11.464 5.671 -7.680 1.00 97.12 84 VAL A N 1
ATOM 675 C CA . VAL A 1 84 ? 11.110 4.533 -6.820 1.00 97.12 84 VAL A CA 1
ATOM 676 C C . VAL A 1 84 ? 10.979 3.254 -7.642 1.00 97.12 84 VAL A C 1
ATOM 678 O O . VAL A 1 84 ? 11.516 2.231 -7.236 1.00 97.12 84 VAL A O 1
ATOM 681 N N . LEU A 1 85 ? 10.327 3.316 -8.808 1.00 96.88 85 LEU A N 1
ATOM 682 C CA . LEU A 1 85 ? 10.233 2.185 -9.732 1.00 96.88 85 LEU A CA 1
ATOM 683 C C . LEU A 1 85 ? 11.621 1.662 -10.120 1.00 96.88 85 LEU A C 1
ATOM 685 O O . LEU A 1 85 ? 11.873 0.478 -9.952 1.00 96.88 85 LEU A O 1
ATOM 689 N N . ASP A 1 86 ? 12.525 2.534 -10.569 1.00 96.06 86 ASP A N 1
ATOM 690 C CA . ASP A 1 86 ? 13.874 2.149 -11.001 1.00 96.06 86 ASP A CA 1
ATOM 691 C C . ASP A 1 86 ? 14.672 1.465 -9.864 1.00 96.06 86 ASP A C 1
ATOM 693 O O . ASP A 1 86 ? 15.508 0.602 -10.130 1.00 96.06 86 ASP A O 1
ATOM 697 N N . LEU A 1 87 ? 14.401 1.814 -8.597 1.00 95.88 87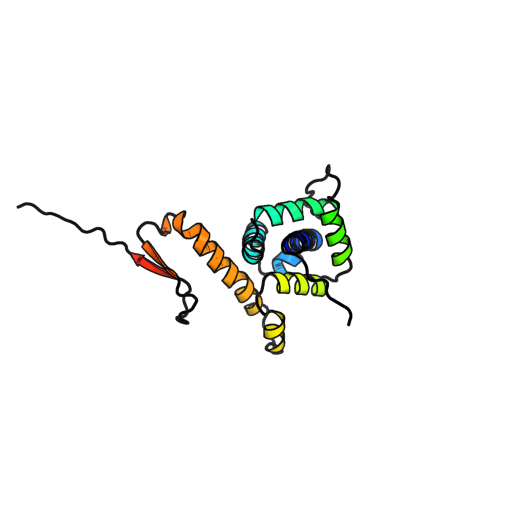 LEU A N 1
ATOM 698 C CA . LEU A 1 87 ? 15.031 1.195 -7.423 1.00 95.88 87 LEU A CA 1
ATOM 699 C C . LEU A 1 87 ? 14.489 -0.205 -7.111 1.00 95.88 87 LEU A C 1
ATOM 701 O O . LEU A 1 87 ? 15.259 -1.082 -6.723 1.00 95.88 87 LEU A O 1
ATOM 705 N N . VAL A 1 88 ? 13.176 -0.411 -7.232 1.00 96.50 88 VAL A N 1
ATOM 706 C CA . VAL A 1 88 ? 12.514 -1.650 -6.779 1.00 96.50 88 VAL A CA 1
ATOM 707 C C . VAL A 1 88 ? 12.221 -2.636 -7.909 1.00 96.50 88 VAL A C 1
ATOM 709 O O . VAL A 1 88 ? 11.999 -3.814 -7.648 1.00 96.50 88 VAL A O 1
ATOM 712 N N . ASP A 1 89 ? 12.230 -2.201 -9.170 1.00 95.94 89 ASP A N 1
ATOM 713 C CA . ASP A 1 89 ? 11.952 -3.068 -10.317 1.00 95.94 89 ASP A CA 1
ATOM 714 C C . ASP A 1 89 ? 12.946 -4.236 -10.484 1.00 95.94 89 ASP A C 1
ATOM 716 O O . ASP A 1 89 ? 12.513 -5.333 -10.837 1.00 95.94 89 ASP A O 1
ATOM 720 N N . PRO A 1 90 ? 14.246 -4.101 -10.163 1.00 96.44 90 PRO A N 1
ATOM 721 C CA . PRO A 1 90 ? 15.161 -5.241 -10.213 1.00 96.44 90 PRO A CA 1
ATOM 722 C C . PRO A 1 90 ? 14.886 -6.319 -9.154 1.00 96.44 90 PRO A C 1
ATOM 724 O O . PRO A 1 90 ? 15.438 -7.414 -9.253 1.00 96.44 90 PRO A O 1
ATOM 727 N N . LEU A 1 91 ? 14.081 -6.023 -8.125 1.00 95.56 91 LEU A N 1
ATOM 728 C CA . LEU A 1 91 ? 13.832 -6.957 -7.031 1.00 95.56 91 LEU A CA 1
ATOM 729 C C . LEU A 1 91 ? 13.004 -8.157 -7.502 1.00 95.56 91 LEU A C 1
ATOM 731 O O . LEU A 1 91 ? 12.028 -8.025 -8.251 1.00 95.56 91 LEU A O 1
ATOM 735 N N . SER A 1 92 ? 13.395 -9.334 -7.010 1.00 95.75 92 SER A N 1
ATOM 736 C CA . SER A 1 92 ? 12.622 -10.563 -7.156 1.00 95.75 92 SER A CA 1
ATOM 737 C C . SER A 1 92 ? 11.278 -10.448 -6.428 1.00 95.75 92 SER A C 1
ATOM 739 O O . SER A 1 92 ? 11.083 -9.562 -5.590 1.00 95.75 92 SER A O 1
ATOM 741 N N . PHE A 1 93 ? 10.344 -11.355 -6.727 1.00 94.81 93 PHE A N 1
ATOM 742 C CA . PHE A 1 93 ? 9.075 -11.420 -6.001 1.00 94.81 93 PHE A CA 1
ATOM 743 C C . PHE A 1 93 ? 9.295 -11.532 -4.486 1.00 94.81 93 PHE A C 1
ATOM 745 O O . PHE A 1 93 ? 8.711 -10.758 -3.729 1.00 94.81 93 PHE A O 1
ATOM 752 N N . ASP A 1 94 ? 10.188 -12.423 -4.054 1.00 93.81 94 ASP A N 1
ATOM 753 C CA . ASP A 1 94 ? 10.451 -12.676 -2.636 1.00 93.81 94 ASP A CA 1
ATOM 754 C C . ASP A 1 94 ? 11.119 -11.478 -1.953 1.00 93.81 94 ASP A C 1
ATOM 756 O O . ASP A 1 94 ? 10.719 -11.082 -0.857 1.00 93.81 94 ASP A O 1
ATOM 760 N N . ASP A 1 95 ? 12.114 -10.861 -2.599 1.00 94.88 95 ASP A N 1
ATOM 761 C CA . ASP A 1 95 ? 12.829 -9.720 -2.018 1.00 94.88 95 ASP A CA 1
ATOM 762 C C . ASP A 1 95 ? 11.944 -8.478 -1.943 1.00 94.88 95 ASP A C 1
ATOM 764 O O . ASP A 1 95 ? 11.976 -7.755 -0.946 1.00 94.88 95 ASP A O 1
ATOM 768 N N . PHE A 1 96 ? 11.112 -8.244 -2.960 1.00 96.44 96 PHE A N 1
ATOM 769 C CA . PHE A 1 96 ? 10.182 -7.122 -2.940 1.00 96.44 96 PHE A CA 1
ATOM 770 C C . PHE A 1 96 ? 9.035 -7.371 -1.948 1.00 96.44 96 PHE A C 1
ATOM 772 O O . PHE A 1 96 ? 8.651 -6.467 -1.211 1.00 96.44 96 PHE A O 1
ATOM 779 N N . THR A 1 97 ? 8.535 -8.605 -1.847 1.00 93.75 97 THR A N 1
ATOM 780 C CA . THR A 1 97 ? 7.552 -8.981 -0.818 1.00 93.75 97 THR A CA 1
ATOM 781 C C . THR A 1 97 ? 8.111 -8.719 0.574 1.00 93.75 97 THR A C 1
ATOM 783 O O . THR A 1 97 ? 7.453 -8.071 1.388 1.00 93.75 97 THR A O 1
ATOM 786 N N . ARG A 1 98 ? 9.347 -9.164 0.838 1.00 90.56 98 ARG A N 1
ATOM 787 C CA . ARG A 1 98 ? 10.037 -8.919 2.109 1.00 90.56 98 ARG A CA 1
ATOM 788 C C . ARG A 1 98 ? 10.150 -7.424 2.392 1.00 90.56 98 ARG A C 1
ATOM 790 O O . ARG A 1 98 ? 9.793 -6.992 3.479 1.00 90.56 98 ARG A O 1
ATOM 797 N N . LEU A 1 99 ? 10.575 -6.640 1.402 1.00 92.88 99 LEU A N 1
ATOM 798 C CA . LEU A 1 99 ? 10.691 -5.189 1.521 1.00 92.88 99 LEU A CA 1
ATOM 799 C C . LEU A 1 99 ? 9.347 -4.515 1.845 1.00 92.88 99 LEU A C 1
ATOM 801 O O . LEU A 1 99 ? 9.287 -3.646 2.702 1.00 92.88 99 LEU A O 1
ATOM 805 N N . VAL A 1 100 ? 8.249 -4.906 1.195 1.00 93.94 100 VAL A N 1
ATOM 806 C CA . VAL A 1 100 ? 6.933 -4.323 1.507 1.00 93.94 100 VAL A CA 1
ATOM 807 C C . VAL A 1 100 ? 6.466 -4.745 2.902 1.00 93.94 100 VAL A C 1
ATOM 809 O O . VAL A 1 100 ? 5.911 -3.920 3.626 1.00 93.94 100 VAL A O 1
ATOM 812 N N . LYS A 1 101 ? 6.735 -5.990 3.321 1.00 90.19 101 LYS A N 1
ATOM 813 C CA . LYS A 1 101 ? 6.429 -6.468 4.679 1.00 90.19 101 LYS A CA 1
ATOM 814 C C . LYS A 1 101 ? 7.169 -5.654 5.750 1.00 90.19 101 LYS A C 1
ATOM 816 O O . LYS A 1 101 ? 6.529 -5.272 6.727 1.00 90.19 101 LYS A O 1
ATOM 821 N N . THR A 1 102 ? 8.438 -5.281 5.543 1.00 89.06 102 THR A N 1
ATOM 822 C CA . THR A 1 102 ? 9.168 -4.417 6.499 1.00 89.06 102 THR A CA 1
ATOM 823 C C . THR A 1 102 ? 8.592 -3.004 6.606 1.00 89.06 102 THR A C 1
ATOM 825 O O . THR A 1 102 ? 8.826 -2.325 7.603 1.00 89.06 102 THR A O 1
ATOM 828 N N . PHE A 1 103 ? 7.815 -2.539 5.621 1.00 90.06 103 PHE A N 1
ATOM 829 C CA . PHE A 1 103 ? 7.150 -1.239 5.711 1.00 90.06 103 PHE A CA 1
ATOM 830 C C . PHE A 1 103 ? 5.896 -1.262 6.590 1.00 90.06 103 PHE A C 1
ATOM 832 O O . PHE A 1 103 ? 5.563 -0.237 7.183 1.00 90.06 103 PHE A O 1
ATOM 839 N N . VAL A 1 104 ? 5.181 -2.392 6.628 1.00 84.88 104 VAL A N 1
ATOM 840 C CA . VAL A 1 104 ? 3.824 -2.483 7.202 1.00 84.88 104 VAL A CA 1
ATOM 841 C C . VAL A 1 104 ? 3.738 -3.332 8.469 1.00 84.88 104 VAL A C 1
ATOM 843 O O . VAL A 1 104 ? 2.775 -3.191 9.221 1.00 84.88 104 VAL A O 1
ATOM 846 N N . ILE A 1 105 ? 4.730 -4.186 8.725 1.00 80.81 105 ILE A N 1
ATOM 847 C CA . ILE A 1 105 ? 4.816 -5.036 9.916 1.00 80.81 105 ILE A CA 1
ATOM 848 C C . ILE A 1 105 ? 5.904 -4.471 10.828 1.00 80.81 105 ILE A C 1
ATOM 850 O O . ILE A 1 105 ? 7.067 -4.363 10.434 1.00 80.81 105 ILE A O 1
ATOM 854 N N . LYS A 1 106 ? 5.529 -4.098 12.054 1.00 71.81 106 LYS A N 1
ATOM 855 C CA . LYS A 1 106 ? 6.498 -3.653 13.064 1.00 71.81 106 LYS A CA 1
ATOM 856 C C . LYS A 1 106 ? 7.398 -4.820 13.459 1.00 71.81 106 LYS A C 1
ATOM 858 O O . LYS A 1 106 ? 6.904 -5.921 13.638 1.00 71.81 106 LYS A O 1
ATOM 863 N N . ASP A 1 107 ? 8.696 -4.555 13.586 1.00 65.69 107 ASP A N 1
ATOM 864 C CA . ASP A 1 107 ? 9.707 -5.524 14.034 1.00 65.69 107 ASP A CA 1
ATOM 865 C C . ASP A 1 107 ? 9.804 -6.813 13.185 1.00 65.69 107 ASP A C 1
ATOM 867 O O . ASP A 1 107 ? 10.306 -7.834 13.653 1.00 65.69 107 ASP A O 1
ATOM 871 N N . TYR A 1 108 ? 9.410 -6.745 11.904 1.00 68.69 108 TYR A N 1
ATOM 872 C CA . TYR A 1 108 ? 9.388 -7.883 10.971 1.00 68.69 108 TYR A CA 1
ATOM 873 C C . TYR A 1 108 ? 10.677 -8.726 10.971 1.00 68.69 108 TYR A C 1
ATOM 875 O O . TYR A 1 108 ? 10.624 -9.955 11.031 1.00 68.69 108 TYR A O 1
ATOM 883 N N . ASP A 1 109 ? 11.847 -8.078 10.946 1.00 61.84 109 ASP A N 1
ATOM 884 C CA . ASP A 1 109 ? 13.138 -8.777 10.922 1.00 61.84 109 ASP A CA 1
ATOM 885 C C . ASP A 1 109 ? 13.439 -9.515 12.242 1.00 61.84 109 ASP A C 1
ATOM 887 O O . ASP A 1 109 ? 14.083 -10.567 12.235 1.00 61.84 109 ASP A O 1
ATOM 891 N N . ALA A 1 110 ? 12.964 -8.993 13.380 1.00 58.03 110 ALA A N 1
ATOM 892 C CA . ALA A 1 110 ? 13.143 -9.622 14.689 1.00 58.03 110 ALA A CA 1
ATOM 893 C C . ALA A 1 110 ? 12.249 -10.863 14.846 1.00 58.03 110 ALA A C 1
ATOM 895 O O . ALA A 1 110 ? 12.667 -11.864 15.432 1.00 58.03 110 ALA A O 1
ATOM 896 N N . GLU A 1 111 ? 11.046 -10.824 14.276 1.00 53.66 111 GLU A N 1
ATOM 897 C CA . GLU A 1 111 ? 10.084 -11.926 14.317 1.00 53.66 111 GLU A CA 1
ATOM 898 C C . GLU A 1 111 ? 10.449 -13.054 13.342 1.00 53.66 111 GLU A C 1
ATOM 900 O O . GLU A 1 111 ? 10.341 -14.231 13.692 1.00 53.66 111 GLU A O 1
ATOM 905 N N . GLN A 1 112 ? 10.998 -12.732 12.163 1.00 55.72 112 GLN A N 1
ATOM 906 C CA . GLN A 1 112 ? 11.436 -13.747 11.196 1.00 55.72 112 GLN A CA 1
ATOM 907 C C . GLN A 1 112 ? 12.536 -14.667 11.765 1.00 55.72 112 GLN A C 1
ATOM 909 O O . GLN A 1 112 ? 12.619 -15.847 11.415 1.00 55.72 112 GLN A O 1
ATOM 914 N N . TYR A 1 113 ? 13.383 -14.153 12.666 1.00 48.84 113 TYR A N 1
ATOM 915 C CA . TYR A 1 113 ? 14.470 -14.923 13.281 1.00 48.84 113 TYR A CA 1
ATOM 916 C C . TYR A 1 113 ? 13.972 -15.965 14.305 1.00 48.84 113 TYR A C 1
ATOM 918 O O . TYR A 1 113 ? 14.683 -16.928 14.598 1.00 48.84 113 TYR A O 1
ATOM 926 N N . SER A 1 114 ? 12.743 -15.809 14.810 1.00 50.53 114 SER A N 1
ATOM 927 C CA . SER A 1 114 ? 12.082 -16.728 15.750 1.00 50.53 114 SER A CA 1
ATOM 928 C C . SER A 1 114 ? 11.442 -17.946 15.053 1.00 50.53 114 SER A C 1
ATOM 930 O O . SER A 1 114 ? 11.280 -19.001 15.665 1.00 50.53 114 SER A O 1
ATOM 932 N N . GLU A 1 115 ? 11.124 -17.855 13.757 1.00 43.62 115 GLU A N 1
ATOM 933 C CA . GLU A 1 115 ? 10.193 -18.771 13.074 1.00 43.62 115 GLU A CA 1
ATOM 934 C C . GLU A 1 115 ? 10.826 -19.747 12.063 1.00 43.62 115 GLU A C 1
ATOM 936 O O . GLU A 1 115 ? 10.225 -20.101 11.050 1.00 43.62 115 GLU A O 1
ATOM 941 N N . LYS A 1 116 ? 12.021 -20.285 12.328 1.00 43.41 116 LYS A N 1
ATOM 942 C CA . LYS A 1 116 ? 12.520 -21.451 11.561 1.00 43.41 116 LYS A CA 1
ATOM 943 C C . LYS A 1 116 ? 11.883 -22.779 12.020 1.00 43.41 116 LYS A C 1
ATOM 945 O O . LYS A 1 116 ? 12.591 -23.758 12.245 1.00 43.41 116 LYS A O 1
ATOM 950 N N . ALA A 1 117 ? 10.556 -22.829 12.138 1.00 32.50 117 ALA A N 1
ATOM 951 C CA . ALA A 1 117 ? 9.778 -24.060 12.310 1.00 32.50 117 ALA A CA 1
ATOM 952 C C . ALA A 1 117 ? 8.599 -24.073 11.314 1.00 32.50 117 ALA A C 1
ATOM 954 O O . ALA A 1 117 ? 8.039 -23.018 11.028 1.00 32.50 117 ALA A O 1
ATOM 955 N N . PRO A 1 118 ? 8.244 -25.231 10.725 1.00 45.62 118 PRO A N 1
ATOM 956 C CA . PRO A 1 118 ? 7.435 -25.265 9.510 1.00 45.62 118 PRO A CA 1
ATOM 957 C C . PRO A 1 118 ? 5.935 -25.057 9.797 1.00 45.62 118 PRO A C 1
ATOM 959 O O . PRO A 1 118 ? 5.410 -25.637 10.746 1.00 45.62 118 PRO A O 1
ATOM 962 N N . ASN A 1 119 ? 5.273 -24.310 8.896 1.00 48.94 119 ASN A N 1
ATOM 963 C CA . ASN A 1 119 ? 3.867 -23.842 8.844 1.00 48.94 119 ASN A CA 1
ATOM 964 C C . ASN A 1 119 ? 3.567 -22.486 9.510 1.00 48.94 119 ASN A C 1
ATOM 966 O O . ASN A 1 119 ? 2.903 -22.427 10.543 1.00 48.94 119 ASN A O 1
ATOM 970 N N . THR A 1 120 ? 3.971 -21.386 8.865 1.00 45.91 120 THR A N 1
ATOM 971 C CA . THR A 1 120 ? 3.798 -20.014 9.388 1.00 45.91 120 THR A CA 1
ATOM 972 C C . THR A 1 120 ? 3.065 -19.036 8.459 1.00 45.91 120 THR A C 1
ATOM 974 O O . THR A 1 120 ? 2.802 -17.906 8.870 1.00 45.91 120 THR A O 1
ATOM 977 N N . ASP A 1 121 ? 2.579 -19.463 7.286 1.00 54.16 121 ASP A N 1
ATOM 978 C CA . ASP A 1 121 ? 1.877 -18.575 6.331 1.00 54.16 121 ASP A CA 1
ATOM 979 C C . ASP A 1 121 ? 0.585 -17.942 6.891 1.00 54.16 121 ASP A C 1
ATOM 981 O O . ASP A 1 121 ? 0.067 -16.963 6.358 1.00 54.16 121 ASP A O 1
ATOM 985 N N . THR A 1 122 ? 0.054 -18.448 8.010 1.00 55.28 122 THR A N 1
ATOM 986 C CA . THR A 1 122 ? -1.115 -17.855 8.682 1.00 55.28 122 THR A CA 1
ATOM 987 C C . THR A 1 122 ? -0.774 -16.864 9.792 1.00 55.28 122 THR A C 1
ATOM 989 O O . THR A 1 122 ? -1.640 -16.069 10.148 1.00 55.28 122 THR A O 1
ATOM 992 N N . TRP A 1 123 ? 0.431 -16.885 10.365 1.00 49.25 123 TRP A N 1
ATOM 993 C CA . TRP A 1 123 ? 0.758 -16.045 11.523 1.00 49.25 123 TRP A CA 1
ATOM 994 C C . TRP A 1 123 ? 1.237 -14.654 11.110 1.00 49.25 123 TRP A C 1
ATOM 996 O O . TRP A 1 123 ? 0.623 -13.668 11.511 1.00 49.25 123 TRP A O 1
ATOM 1006 N N . ALA A 1 124 ? 2.236 -14.563 10.227 1.00 52.47 124 ALA A N 1
ATOM 1007 C CA . ALA A 1 124 ? 2.717 -13.277 9.712 1.00 52.47 124 ALA A CA 1
ATOM 1008 C C . ALA A 1 124 ? 1.590 -12.475 9.030 1.00 52.47 124 ALA A C 1
ATOM 1010 O O . ALA A 1 124 ? 1.456 -11.267 9.230 1.00 52.47 124 ALA A O 1
ATOM 1011 N N . ASN A 1 125 ? 0.708 -13.171 8.304 1.00 54.06 125 ASN A N 1
ATOM 1012 C CA . ASN A 1 125 ? -0.484 -12.577 7.701 1.00 54.06 125 ASN A CA 1
ATOM 1013 C C . ASN A 1 125 ? -1.484 -12.074 8.754 1.00 54.06 125 ASN A C 1
ATOM 1015 O O . ASN A 1 125 ? -2.039 -10.989 8.584 1.00 54.06 125 ASN A O 1
ATOM 1019 N N . ARG A 1 126 ? -1.684 -12.792 9.871 1.00 57.34 126 ARG A N 1
ATOM 1020 C CA . ARG A 1 126 ? -2.506 -12.318 11.003 1.00 57.34 126 ARG A CA 1
ATOM 1021 C C . ARG A 1 126 ? -1.890 -11.122 11.716 1.00 57.34 126 ARG A C 1
ATOM 1023 O O . ARG A 1 126 ? -2.641 -10.271 12.171 1.00 57.34 126 ARG A O 1
ATOM 1030 N N . LEU A 1 127 ? -0.566 -11.032 11.801 1.00 57.62 127 LEU A N 1
ATOM 1031 C CA . LEU A 1 127 ? 0.100 -9.906 12.453 1.00 57.62 127 LEU A CA 1
ATOM 1032 C C . LEU A 1 127 ? -0.023 -8.621 11.624 1.00 57.62 127 LEU A C 1
ATOM 1034 O O . LEU A 1 127 ? -0.449 -7.586 12.136 1.00 57.62 127 LEU A O 1
ATOM 1038 N N . ALA A 1 128 ? 0.266 -8.715 10.321 1.00 58.66 128 ALA A N 1
ATOM 1039 C CA . ALA A 1 128 ? 0.138 -7.603 9.381 1.00 58.66 128 ALA A CA 1
ATOM 1040 C C . ALA A 1 128 ? -1.312 -7.103 9.268 1.00 58.66 128 ALA A C 1
ATOM 1042 O O . ALA A 1 128 ? -1.579 -5.902 9.333 1.00 58.66 128 ALA A O 1
ATOM 1043 N N . THR A 1 129 ? -2.265 -8.030 9.122 1.00 65.31 129 THR A N 1
ATOM 1044 C CA . THR A 1 129 ? -3.690 -7.688 9.008 1.00 65.31 129 THR A CA 1
ATOM 1045 C C . THR A 1 129 ? -4.327 -7.337 10.345 1.00 65.31 129 THR A C 1
ATOM 1047 O O . THR A 1 129 ? -5.251 -6.534 10.350 1.00 65.31 129 THR A O 1
ATOM 1050 N N . GLY A 1 130 ? -3.835 -7.867 11.467 1.00 72.19 130 GLY A N 1
ATOM 1051 C CA . GLY A 1 130 ? -4.339 -7.589 12.812 1.00 72.19 130 GLY A CA 1
ATOM 1052 C C . GLY A 1 130 ? -4.194 -6.119 13.184 1.00 72.19 130 GLY A C 1
ATOM 1053 O O . GLY A 1 130 ? -5.192 -5.456 13.452 1.00 72.19 130 GLY A O 1
ATOM 1054 N N . GLY A 1 131 ? -2.981 -5.565 13.079 1.00 73.44 131 GLY A N 1
ATOM 1055 C CA . GLY A 1 131 ? -2.748 -4.149 13.392 1.00 73.44 131 GLY A CA 1
ATOM 1056 C C . GLY A 1 131 ? -3.552 -3.197 12.497 1.00 73.44 131 GLY A C 1
ATOM 1057 O O . GLY A 1 131 ? -4.143 -2.227 12.974 1.00 73.44 131 GLY A O 1
ATOM 1058 N N . ALA A 1 132 ? -3.648 -3.506 11.203 1.00 70.81 132 ALA A N 1
ATOM 1059 C CA . ALA A 1 132 ? -4.458 -2.716 10.283 1.00 70.81 132 ALA A CA 1
ATOM 1060 C C . ALA A 1 132 ? -5.969 -2.886 10.509 1.00 70.81 132 ALA A C 1
ATOM 1062 O O . ALA A 1 132 ? -6.724 -1.930 10.340 1.00 70.81 132 ALA A O 1
ATOM 1063 N N . ALA A 1 133 ? -6.427 -4.077 10.902 1.00 76.88 133 ALA A N 1
ATOM 1064 C CA . ALA A 1 133 ? -7.817 -4.320 11.274 1.00 76.88 133 ALA A CA 1
ATOM 1065 C C . ALA A 1 133 ? -8.191 -3.536 12.538 1.00 76.88 133 ALA A C 1
ATOM 1067 O O . ALA A 1 133 ? -9.267 -2.938 12.579 1.00 76.88 133 ALA A O 1
ATOM 1068 N N . GLU A 1 134 ? -7.298 -3.464 13.529 1.00 82.12 134 GLU A N 1
ATOM 1069 C CA . GLU A 1 134 ? -7.488 -2.624 14.712 1.00 82.12 134 GLU A CA 1
ATOM 1070 C C . GLU A 1 134 ? -7.603 -1.141 14.350 1.00 82.12 134 GLU A C 1
ATOM 1072 O O . GLU A 1 134 ? -8.510 -0.451 14.817 1.00 82.12 134 GLU A O 1
ATOM 1077 N N . GLU A 1 135 ? -6.689 -0.626 13.523 1.00 81.75 135 GLU A N 1
ATOM 1078 C CA . GLU A 1 135 ? -6.711 0.774 13.100 1.00 81.75 135 GLU A CA 1
ATOM 1079 C C . GLU A 1 135 ? -7.957 1.095 12.270 1.00 81.75 135 GLU A C 1
ATOM 1081 O O . GLU A 1 135 ? -8.645 2.084 12.540 1.00 81.75 135 GLU A O 1
ATOM 1086 N N . TYR A 1 136 ? -8.315 0.217 11.331 1.00 83.19 136 TYR A N 1
ATOM 1087 C CA . TYR A 1 136 ? -9.552 0.328 10.568 1.00 83.19 136 TYR A CA 1
ATOM 1088 C C . TYR A 1 136 ? -10.771 0.383 11.489 1.00 83.19 136 TYR A C 1
ATOM 1090 O O . TYR A 1 136 ? -11.621 1.264 11.342 1.00 83.19 136 TYR A O 1
ATOM 1098 N N . PHE A 1 137 ? -10.841 -0.526 12.466 1.00 88.25 137 PHE A N 1
ATOM 1099 C CA . PHE A 1 137 ? -11.919 -0.549 13.441 1.00 88.25 137 PHE A CA 1
ATOM 1100 C C . PHE A 1 137 ? -11.994 0.779 14.197 1.00 88.25 137 PHE A C 1
ATOM 1102 O O . PHE A 1 137 ? -13.063 1.382 14.205 1.00 88.25 137 PHE A O 1
ATOM 1109 N N . ARG A 1 138 ? -10.876 1.303 14.732 1.00 86.12 138 ARG A N 1
ATOM 1110 C CA . ARG A 1 138 ? -10.830 2.604 15.439 1.00 86.12 138 ARG A CA 1
ATOM 1111 C C . ARG A 1 138 ? -11.350 3.769 14.594 1.00 86.12 138 ARG A C 1
ATOM 1113 O O . ARG A 1 138 ? -12.003 4.656 15.138 1.00 86.12 138 ARG A O 1
ATOM 1120 N N . LEU A 1 139 ? -11.067 3.776 13.293 1.00 85.06 139 LEU A N 1
ATOM 1121 C CA . LEU A 1 139 ? -11.479 4.852 12.388 1.00 85.06 139 LEU A CA 1
ATOM 1122 C C . LEU A 1 139 ? -12.944 4.748 11.954 1.00 85.06 139 LEU A C 1
ATOM 1124 O O . LEU A 1 139 ? -13.562 5.773 11.679 1.00 85.06 139 LEU A O 1
ATOM 1128 N N . LYS A 1 140 ? -13.492 3.530 11.856 1.00 86.81 140 LYS A N 1
ATOM 1129 C CA . LYS A 1 140 ? -14.794 3.291 11.215 1.00 86.81 140 LYS A CA 1
ATOM 1130 C C . LYS A 1 140 ? -15.923 2.870 12.136 1.00 86.8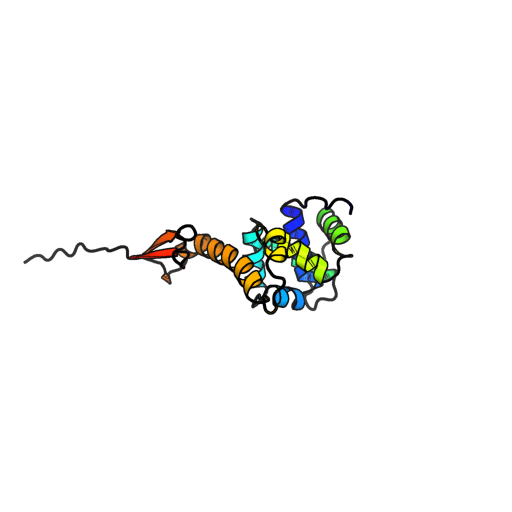1 140 LYS A C 1
ATOM 1132 O O . LYS A 1 140 ? -17.075 3.066 11.761 1.00 86.81 140 LYS A O 1
ATOM 1137 N N . TYR A 1 141 ? -15.644 2.372 13.339 1.00 89.25 141 TYR A N 1
ATOM 1138 C CA . TYR A 1 141 ? -16.702 1.861 14.218 1.00 89.25 141 TYR A CA 1
ATOM 1139 C C . TYR A 1 141 ? -17.781 2.909 14.545 1.00 89.25 141 TYR A C 1
ATOM 1141 O O . TYR A 1 141 ? -18.944 2.555 14.691 1.00 89.25 141 TYR A O 1
ATOM 1149 N N . ALA A 1 142 ? -17.415 4.194 14.634 1.00 85.94 142 ALA A N 1
ATOM 1150 C CA . ALA A 1 142 ? -18.348 5.275 14.953 1.00 85.94 142 ALA A CA 1
ATOM 1151 C C . ALA A 1 142 ? -19.332 5.599 13.811 1.00 85.94 142 ALA A C 1
ATOM 1153 O O . ALA A 1 142 ? -20.399 6.152 14.067 1.00 85.94 142 ALA A O 1
ATOM 1154 N N . GLU A 1 143 ? -18.980 5.268 12.564 1.00 88.69 143 GLU A N 1
ATOM 1155 C CA . GLU A 1 143 ? -19.839 5.445 11.384 1.00 88.69 143 GLU A CA 1
ATOM 1156 C C . GLU A 1 143 ? -20.793 4.250 11.184 1.00 88.69 143 GLU A C 1
ATOM 1158 O O . GLU A 1 143 ? -21.760 4.349 10.431 1.00 88.69 143 GLU A O 1
ATOM 1163 N N . GLU A 1 144 ? -20.533 3.120 11.849 1.00 87.69 144 GLU A N 1
ATOM 1164 C CA . GLU A 1 144 ? -21.245 1.864 11.629 1.00 87.69 144 GLU A CA 1
ATOM 1165 C C . GLU A 1 144 ? -22.417 1.687 12.607 1.00 87.69 144 GLU A C 1
ATOM 1167 O O . GLU A 1 144 ? -22.274 1.704 13.833 1.00 87.69 144 GLU A O 1
ATOM 1172 N N . THR A 1 145 ? -23.607 1.462 12.049 1.00 87.75 145 THR A N 1
ATOM 1173 C CA . THR A 1 145 ? -24.868 1.377 12.803 1.00 87.75 145 THR A CA 1
ATOM 1174 C C . THR A 1 145 ? -24.882 0.236 13.818 1.00 87.75 145 THR A C 1
ATOM 1176 O O . THR A 1 145 ? -25.497 0.372 14.879 1.00 87.75 145 THR A O 1
ATOM 1179 N N . ALA A 1 146 ? -24.151 -0.849 13.542 1.00 85.62 146 ALA A N 1
ATOM 1180 C CA . ALA A 1 146 ? -24.033 -2.007 14.426 1.00 85.62 146 ALA A CA 1
ATOM 1181 C C . ALA A 1 146 ? -23.423 -1.677 15.803 1.00 85.62 146 ALA A C 1
ATOM 1183 O O . ALA A 1 146 ? -23.658 -2.411 16.762 1.00 85.62 146 ALA A O 1
ATOM 1184 N N . PHE A 1 147 ? -22.675 -0.574 15.923 1.00 88.69 147 PHE A N 1
ATOM 1185 C CA . PHE A 1 147 ? -22.075 -0.132 17.188 1.00 88.69 147 PHE A CA 1
ATOM 1186 C C . PHE A 1 147 ? -22.801 1.065 17.816 1.00 88.69 147 PHE A C 1
ATOM 1188 O O . PHE A 1 147 ? -22.389 1.557 18.870 1.00 88.69 147 PHE A O 1
ATOM 1195 N N . SER A 1 148 ? -23.907 1.522 17.216 1.00 83.88 148 SER A N 1
ATOM 1196 C CA . SER A 1 148 ? -24.722 2.594 17.787 1.00 83.88 148 SER A CA 1
ATOM 1197 C C . SER A 1 148 ? -25.275 2.184 19.159 1.00 83.88 148 SER A C 1
ATOM 1199 O O . SER A 1 148 ? -25.777 1.079 19.355 1.00 83.88 148 SER A O 1
ATOM 1201 N N . GLY A 1 149 ? -25.125 3.060 20.156 1.00 85.19 149 GLY A N 1
ATOM 1202 C CA . GLY A 1 149 ? -25.525 2.759 21.535 1.00 85.19 149 GLY A CA 1
ATOM 1203 C C . GLY A 1 149 ? -24.508 1.947 22.346 1.00 85.19 149 GLY A C 1
ATOM 1204 O O . GLY A 1 149 ? -24.821 1.555 23.469 1.00 85.19 149 GLY A O 1
ATOM 1205 N N . PHE A 1 150 ? -23.288 1.732 21.844 1.00 88.06 150 PHE A N 1
ATOM 1206 C CA . PHE A 1 150 ? -22.188 1.155 22.617 1.00 88.06 150 PHE A CA 1
ATOM 1207 C C . PHE A 1 150 ? -21.055 2.167 22.833 1.00 88.06 150 PHE A C 1
ATOM 1209 O O . PHE A 1 150 ? -20.642 2.878 21.924 1.00 88.06 150 PHE A O 1
ATOM 1216 N N . ALA A 1 151 ? -20.505 2.198 24.046 1.00 88.38 151 ALA A N 1
ATOM 1217 C CA . ALA A 1 151 ? -19.197 2.769 24.323 1.00 88.38 151 ALA A CA 1
ATOM 1218 C C . ALA A 1 151 ? -18.120 1.722 24.028 1.00 88.38 151 ALA A C 1
ATOM 1220 O O . ALA A 1 151 ? -18.153 0.618 24.579 1.00 88.38 151 ALA A O 1
ATOM 1221 N N . VAL A 1 152 ? -17.157 2.080 23.184 1.00 90.00 152 VAL A N 1
ATOM 1222 C CA . VAL A 1 152 ? -16.028 1.222 22.817 1.00 90.00 152 VAL A CA 1
ATOM 1223 C C . VAL A 1 152 ? -14.815 1.584 23.668 1.00 90.00 152 VAL A C 1
ATOM 1225 O O . VAL A 1 152 ? -14.461 2.755 23.792 1.00 90.00 152 VAL A O 1
ATOM 1228 N N . LYS A 1 153 ? -14.169 0.582 24.266 1.00 88.06 153 LYS A N 1
ATOM 1229 C CA . LYS A 1 153 ? -12.906 0.720 24.998 1.00 88.06 153 LYS A CA 1
ATOM 1230 C C . LYS A 1 153 ? -11.826 -0.107 24.308 1.00 88.06 153 LYS A C 1
ATOM 1232 O O . LYS A 1 153 ? -12.007 -1.309 24.152 1.00 88.06 153 LYS A O 1
ATOM 1237 N N . ASP A 1 154 ? -10.708 0.521 23.961 1.00 86.25 154 ASP A N 1
ATOM 1238 C CA . ASP A 1 154 ? -9.520 -0.168 23.446 1.00 86.25 154 ASP A CA 1
ATOM 1239 C C . ASP A 1 154 ? -8.867 -1.008 24.562 1.00 86.25 154 ASP A C 1
ATOM 1241 O O . ASP A 1 154 ? -8.612 -0.516 25.670 1.00 86.25 154 ASP A O 1
ATOM 1245 N N . THR A 1 155 ? -8.665 -2.294 24.286 1.00 84.56 155 THR A N 1
ATOM 1246 C CA . THR A 1 155 ? -8.071 -3.289 25.185 1.00 84.56 155 THR A CA 1
ATOM 1247 C C . THR A 1 155 ? -6.879 -4.020 24.568 1.00 84.56 155 THR A C 1
ATOM 1249 O O . THR A 1 155 ? -6.358 -4.937 25.201 1.00 84.56 155 THR A O 1
ATOM 1252 N N . THR A 1 156 ? -6.382 -3.573 23.411 1.00 78.69 156 THR A N 1
ATOM 1253 C CA . THR A 1 156 ? -5.242 -4.167 22.677 1.00 78.69 156 THR A CA 1
ATOM 1254 C C . THR A 1 156 ? -4.003 -4.378 23.551 1.00 78.69 156 THR A C 1
ATOM 1256 O O . THR A 1 156 ? -3.306 -5.381 23.448 1.00 78.69 156 THR A O 1
ATOM 1259 N N . LYS A 1 157 ? -3.757 -3.472 24.506 1.00 77.00 157 LYS A N 1
ATOM 1260 C CA . LYS A 1 157 ? -2.610 -3.537 25.434 1.00 77.00 157 LYS A CA 1
ATOM 1261 C C . LYS A 1 157 ? -2.866 -4.301 26.735 1.00 77.00 157 LYS A C 1
ATOM 1263 O O . LYS A 1 157 ? -1.991 -4.337 27.594 1.00 77.00 157 LYS A O 1
ATOM 1268 N N . LEU A 1 158 ? -4.059 -4.864 26.931 1.00 74.38 158 LEU A N 1
ATOM 1269 C CA . LEU A 1 158 ? -4.433 -5.538 28.181 1.00 74.38 158 LEU A CA 1
ATOM 1270 C C . LEU A 1 158 ? -4.161 -7.047 28.166 1.00 74.38 158 LEU A C 1
ATOM 1272 O O . LEU A 1 158 ? -4.365 -7.696 29.189 1.00 74.38 158 LEU A O 1
ATOM 1276 N N . GLY A 1 159 ? -3.730 -7.613 27.031 1.00 67.94 159 GLY A N 1
ATOM 1277 C CA . GLY A 1 159 ? -3.400 -9.039 26.918 1.00 67.94 159 GLY A CA 1
ATOM 1278 C C . GLY A 1 159 ? -4.582 -9.978 27.188 1.00 67.94 159 GLY A C 1
ATOM 1279 O O . GLY A 1 159 ? -4.381 -11.138 27.531 1.00 67.94 159 GLY A O 1
ATOM 1280 N N . CYS A 1 160 ? -5.822 -9.492 27.070 1.00 71.00 160 CYS A N 1
ATOM 1281 C CA . CYS A 1 160 ? -7.030 -10.239 27.429 1.00 71.00 160 CYS A CA 1
ATOM 1282 C C . CYS A 1 160 ? -7.638 -11.054 26.273 1.00 71.00 160 CYS A C 1
ATOM 1284 O O . CYS A 1 160 ? -8.756 -11.545 26.405 1.00 71.00 160 CYS A O 1
ATOM 1286 N N . GLY A 1 161 ? -6.931 -11.174 25.144 1.00 72.62 161 GLY A N 1
ATOM 1287 C CA . GLY A 1 161 ? -7.380 -11.921 23.961 1.00 72.62 161 GLY A CA 1
ATOM 1288 C C . GLY A 1 161 ? -8.441 -11.216 23.107 1.00 72.62 161 GLY A C 1
ATOM 1289 O O . GLY A 1 161 ? -8.973 -11.828 22.188 1.00 72.62 161 GLY A O 1
ATOM 1290 N N . PHE A 1 162 ? -8.750 -9.950 23.402 1.00 77.81 162 PHE A N 1
ATOM 1291 C CA . PHE A 1 162 ? -9.679 -9.118 22.634 1.00 77.81 162 PHE A CA 1
ATOM 1292 C C . PHE A 1 162 ? -9.140 -7.692 22.513 1.00 77.81 162 PHE A C 1
ATOM 1294 O O . PHE A 1 162 ? -8.702 -7.110 23.511 1.00 77.81 162 PHE A O 1
ATOM 1301 N N . ASP A 1 163 ? -9.263 -7.110 21.323 1.00 84.19 163 ASP A N 1
ATOM 1302 C CA . ASP A 1 163 ? -8.714 -5.785 21.011 1.00 84.19 163 ASP A CA 1
ATOM 1303 C C . ASP A 1 163 ? -9.633 -4.639 21.447 1.00 84.19 163 ASP A C 1
ATOM 1305 O O . ASP A 1 163 ? -9.161 -3.576 21.849 1.00 84.19 163 ASP A O 1
ATOM 1309 N N . PHE A 1 164 ? -10.954 -4.859 21.447 1.00 90.38 164 PHE A N 1
ATOM 1310 C CA . PHE A 1 164 ? -11.939 -3.847 21.832 1.00 90.38 164 PHE A CA 1
ATOM 1311 C C . PHE A 1 164 ? -13.068 -4.429 22.683 1.00 90.38 164 PHE A C 1
ATOM 1313 O O . PHE A 1 164 ? -13.643 -5.474 22.379 1.00 90.38 164 PHE A O 1
ATOM 1320 N N . LYS A 1 165 ? -13.441 -3.698 23.736 1.00 89.62 165 LYS A N 1
ATOM 1321 C CA . LYS A 1 165 ? -14.567 -4.011 24.618 1.00 89.62 165 LYS A CA 1
ATOM 1322 C C . LYS A 1 165 ? -15.736 -3.067 24.355 1.00 89.62 165 LYS A C 1
ATOM 1324 O O . LYS A 1 165 ? -15.592 -1.854 24.492 1.00 89.62 165 LYS A O 1
ATOM 1329 N N . LEU A 1 166 ? -16.909 -3.628 24.069 1.00 90.31 166 LEU A N 1
ATOM 1330 C CA . LEU A 1 166 ? -18.160 -2.884 23.911 1.00 90.31 166 LEU A CA 1
ATOM 1331 C C . LEU A 1 166 ? -18.930 -2.833 25.236 1.00 90.31 166 LEU A C 1
ATOM 1333 O O . LEU A 1 166 ? -19.051 -3.838 25.940 1.00 90.31 166 LEU A O 1
ATOM 1337 N N . LYS A 1 167 ? -19.476 -1.666 25.579 1.00 89.75 167 LYS A N 1
ATOM 1338 C CA . LYS A 1 167 ? -20.365 -1.476 26.730 1.00 89.75 167 LYS A CA 1
ATOM 1339 C C . LYS A 1 167 ? -21.638 -0.776 26.282 1.00 89.75 167 LYS A C 1
ATOM 1341 O O . LYS A 1 167 ? -21.568 0.333 25.771 1.00 89.75 167 LYS A O 1
ATOM 1346 N N . LEU A 1 168 ? -22.791 -1.399 26.509 1.00 87.50 168 LEU A N 1
ATOM 1347 C CA . LEU A 1 168 ? -24.082 -0.793 26.192 1.00 87.50 168 LEU A CA 1
ATOM 1348 C C . LEU A 1 168 ? -24.252 0.531 26.959 1.00 87.50 168 LEU A C 1
ATOM 1350 O O . LEU A 1 168 ? -24.045 0.586 28.175 1.00 87.50 168 LEU A O 1
ATOM 1354 N N . LEU A 1 169 ? -24.635 1.587 26.250 1.00 82.44 169 LEU A N 1
ATOM 1355 C CA . LEU A 1 169 ? -25.047 2.859 26.825 1.00 82.44 169 LEU A CA 1
ATOM 1356 C C . LEU A 1 169 ? -26.508 2.712 27.261 1.00 82.44 169 LEU A C 1
ATOM 1358 O O . LEU A 1 169 ? -27.429 2.780 26.453 1.00 82.44 169 LEU A O 1
ATOM 1362 N N . THR A 1 170 ? -26.742 2.446 28.544 1.00 73.25 170 THR A N 1
ATOM 1363 C CA . THR A 1 170 ? -28.103 2.355 29.083 1.00 73.25 170 THR A CA 1
ATOM 1364 C C . THR A 1 170 ? -28.769 3.729 29.091 1.00 73.25 170 THR A C 1
ATOM 1366 O O . THR A 1 170 ? -28.346 4.606 29.843 1.00 73.25 170 THR A O 1
ATOM 1369 N N . ALA A 1 171 ? -29.856 3.892 28.336 1.00 65.94 171 ALA A N 1
ATOM 1370 C CA . ALA A 1 171 ? -30.858 4.922 28.589 1.00 65.94 171 ALA A CA 1
ATOM 1371 C C . ALA A 1 171 ? -32.010 4.286 29.376 1.00 65.94 171 ALA A C 1
ATOM 1373 O O . ALA A 1 171 ? -32.831 3.569 28.809 1.00 65.94 171 ALA A O 1
ATOM 1374 N N . VAL A 1 172 ? -32.076 4.518 30.689 1.00 53.66 172 VAL A N 1
ATOM 1375 C CA . VAL A 1 172 ? -33.294 4.230 31.456 1.00 53.66 172 VAL A CA 1
ATOM 1376 C C . VAL A 1 172 ? -33.588 5.401 32.382 1.00 53.66 172 VAL A C 1
ATOM 1378 O O . VAL A 1 172 ? -33.131 5.438 33.518 1.00 53.66 172 VAL A O 1
ATOM 1381 N N . THR A 1 173 ? -34.434 6.309 31.905 1.00 54.84 173 THR A N 1
ATOM 1382 C CA . THR A 1 173 ? -35.396 6.983 32.777 1.00 54.84 173 THR A CA 1
ATOM 1383 C C . THR A 1 173 ? -36.775 6.570 32.288 1.00 54.84 173 THR A C 1
ATOM 1385 O O . THR A 1 173 ? -37.315 7.148 31.349 1.00 54.84 173 THR A O 1
ATOM 1388 N N . LYS A 1 174 ? -37.330 5.513 32.883 1.00 51.56 174 LYS A N 1
ATOM 1389 C CA . LYS A 1 174 ? -38.761 5.227 32.780 1.00 51.56 174 LYS A CA 1
ATOM 1390 C C . LYS A 1 174 ? -39.434 5.853 33.993 1.00 51.56 174 LYS A C 1
ATOM 1392 O O . LYS A 1 174 ? -39.407 5.277 35.075 1.00 51.56 174 LYS A O 1
ATOM 1397 N N . CYS A 1 175 ? -40.007 7.038 33.810 1.00 56.59 175 CYS A N 1
ATOM 1398 C CA . CYS A 1 175 ? -40.967 7.582 34.761 1.00 56.59 175 CYS A CA 1
ATOM 1399 C C . CYS A 1 175 ? -42.318 6.924 34.478 1.00 56.59 175 CYS A C 1
ATOM 1401 O O . CYS A 1 175 ? -42.868 7.092 33.392 1.00 56.59 175 CYS A O 1
ATOM 1403 N N . TYR A 1 176 ? -42.835 6.171 35.443 1.00 62.59 176 TYR A N 1
ATOM 1404 C CA . TYR A 1 176 ? -44.239 5.783 35.474 1.00 62.59 176 TYR A CA 1
ATOM 1405 C C . TYR A 1 176 ? -44.942 6.720 36.456 1.00 62.59 176 TYR A C 1
ATOM 1407 O O . TYR A 1 176 ? -44.521 6.828 37.607 1.00 62.59 176 TYR A O 1
ATOM 1415 N N . THR A 1 177 ? -45.973 7.424 35.997 1.00 59.84 177 THR A N 1
ATOM 1416 C CA . THR A 1 177 ? -46.921 8.127 36.869 1.00 59.84 177 THR A CA 1
ATOM 1417 C C . THR A 1 177 ? -48.093 7.199 37.173 1.00 59.84 177 THR A C 1
ATOM 1419 O O . THR A 1 177 ? -48.531 6.471 36.280 1.00 59.84 177 THR A O 1
ATOM 1422 N N . ALA A 1 178 ? -48.527 7.210 38.435 1.00 60.75 178 ALA A N 1
ATOM 1423 C CA . ALA A 1 178 ? -49.686 6.473 38.938 1.00 60.75 178 ALA A CA 1
ATOM 1424 C C . ALA A 1 178 ? -51.005 6.969 38.332 1.00 60.75 178 ALA A C 1
ATOM 1426 O O . ALA A 1 178 ? -51.066 8.168 37.970 1.00 60.75 178 ALA A O 1
#

Secondary structure (DSSP, 8-state):
---PPPPPHHHHHHHHHHHHHHSHHHHHHHTT-SSHHHHHHHHHHHTTS-HHHHHHHHHHHTTTTT-S----TTSPPPHHHHHHHHHHTTS-HHHHHHHHHHHHSTTHHHHHTT--SS--TTHHHHHHHHHHHHHHHHHHGGG-GGGTTEEEEE-GGGTSS-SEEEEE------PPP-

Radius of gyration: 20.6 Å; chains: 1; bounding box: 76×37×60 Å

Sequence (178 aa):
MSGFTEFSDLEKAVATGVYLSKFDKQGLDEFGFTGFGNAYNVLGYSLGVLPKSIQNYRDEFDPVFPNPRKGWRNRKLRTYCKKVLDLVDPLSFDDFTRLVKTFVIKDYDAEQYSEKAPNTDTWANRLATGGAAEEYFRLKYAEETAFSGFAVKDTTKLGCGFDFKLKLLTAVTKCYTA